Protein AF-A0A7V9SX56-F1 (afdb_monomer_lite)

Foldseek 3Di:
DFPPQCPVVLVVLVVVCVVCVPPDQLFQAPPGLSVLLNQLNRVDPPVRSVVVSVVSVVQRDPPHPDDRYDHD

Structure (mmCIF, N/CA/C/O backbone):
data_AF-A0A7V9SX56-F1
#
_entry.id   AF-A0A7V9SX56-F1
#
loop_
_atom_site.group_PDB
_atom_site.id
_atom_site.type_symbol
_atom_site.label_atom_id
_atom_site.label_alt_id
_atom_site.label_comp_id
_atom_site.label_asym_id
_atom_site.label_entity_id
_atom_site.label_seq_id
_atom_site.pdbx_PDB_ins_code
_atom_site.Cartn_x
_atom_site.Cartn_y
_atom_site.Cartn_z
_atom_site.occupancy
_atom_site.B_iso_or_equiv
_atom_site.auth_seq_id
_atom_site.auth_comp_id
_atom_site.auth_asym_id
_atom_site.auth_atom_id
_atom_site.pdbx_PDB_model_num
ATOM 1 N N . MET A 1 1 ? -17.216 -8.229 2.173 1.00 50.47 1 MET A N 1
ATOM 2 C CA . MET A 1 1 ? -17.400 -8.111 3.636 1.00 50.47 1 MET A CA 1
ATOM 3 C C . MET A 1 1 ? -16.263 -7.258 4.169 1.00 50.47 1 MET A C 1
ATOM 5 O O . MET A 1 1 ? -15.127 -7.704 4.100 1.00 50.47 1 MET A O 1
ATOM 9 N N . LYS A 1 2 ? -16.546 -6.022 4.601 1.00 55.31 2 LYS A N 1
ATOM 10 C CA . LYS A 1 2 ? -15.532 -5.123 5.173 1.00 55.31 2 LYS A CA 1
ATOM 11 C C . LYS A 1 2 ? -15.029 -5.748 6.473 1.00 55.31 2 LYS A C 1
ATOM 13 O O . LYS A 1 2 ? -15.822 -5.930 7.394 1.00 55.31 2 LYS A O 1
ATOM 18 N N . GLN A 1 3 ? -13.754 -6.112 6.542 1.00 58.22 3 GLN A N 1
ATOM 19 C CA . GLN A 1 3 ? -13.155 -6.634 7.771 1.00 58.22 3 GLN A CA 1
ATOM 20 C C . GLN A 1 3 ? -13.187 -5.522 8.838 1.00 58.22 3 GLN A C 1
ATOM 22 O O . GLN A 1 3 ? -12.385 -4.590 8.791 1.00 58.22 3 GLN A O 1
ATOM 27 N N . LEU A 1 4 ? -14.121 -5.597 9.800 1.00 63.25 4 LEU A N 1
ATOM 28 C CA . LEU A 1 4 ? -14.301 -4.601 10.878 1.00 63.25 4 LEU A CA 1
ATOM 29 C C . LEU A 1 4 ? -13.056 -4.427 11.774 1.00 63.25 4 LEU A C 1
ATOM 31 O O . LEU A 1 4 ? -12.969 -3.484 12.552 1.00 63.25 4 LEU A O 1
ATOM 35 N N . ILE A 1 5 ? -12.089 -5.333 11.652 1.00 68.50 5 ILE A N 1
ATOM 36 C CA . ILE A 1 5 ? -10.899 -5.454 12.498 1.00 68.50 5 ILE A CA 1
ATOM 37 C C . ILE A 1 5 ? -9.827 -4.405 12.132 1.00 68.50 5 ILE A C 1
ATOM 39 O O . ILE A 1 5 ? -8.982 -4.059 12.951 1.00 68.50 5 ILE A O 1
ATOM 43 N N . ASN A 1 6 ? -9.876 -3.843 10.918 1.00 80.31 6 ASN A N 1
ATOM 44 C CA . ASN A 1 6 ? -8.848 -2.924 10.408 1.00 80.31 6 ASN A CA 1
ATOM 45 C C . ASN A 1 6 ? -9.258 -1.440 10.476 1.00 80.31 6 ASN A C 1
ATOM 47 O O . ASN A 1 6 ? -8.719 -0.602 9.751 1.00 80.31 6 ASN A O 1
ATOM 51 N N . THR A 1 7 ? -10.212 -1.083 11.334 1.00 84.25 7 THR A N 1
ATOM 52 C CA . THR A 1 7 ? -10.745 0.288 11.440 1.00 84.25 7 THR A CA 1
ATOM 53 C C . THR A 1 7 ? -9.682 1.314 11.823 1.00 84.25 7 THR A C 1
ATOM 55 O O . THR A 1 7 ? -9.633 2.392 11.226 1.00 84.25 7 THR A O 1
ATOM 58 N N . LEU A 1 8 ? -8.794 0.976 12.759 1.00 90.62 8 LEU A N 1
ATOM 59 C CA . LEU A 1 8 ? -7.721 1.858 13.221 1.00 90.62 8 LEU A CA 1
ATOM 60 C C . LEU A 1 8 ? -6.729 2.229 12.098 1.00 90.62 8 LEU A C 1
ATOM 62 O O . LEU A 1 8 ? -6.599 3.423 11.806 1.00 90.62 8 LEU A O 1
ATOM 66 N N . PRO A 1 9 ? -6.078 1.274 11.395 1.00 92.62 9 PRO A N 1
ATOM 67 C CA . PRO A 1 9 ? -5.162 1.614 10.306 1.00 92.62 9 PRO A CA 1
ATOM 68 C C . PRO A 1 9 ? -5.871 2.294 9.126 1.00 92.62 9 PRO A C 1
ATOM 70 O O . PRO A 1 9 ? -5.331 3.240 8.554 1.00 92.62 9 PRO A O 1
ATOM 73 N N . ILE A 1 10 ? -7.102 1.889 8.788 1.00 93.25 10 ILE A N 1
ATOM 74 C CA . ILE A 1 10 ? -7.891 2.541 7.730 1.00 93.25 10 ILE A CA 1
ATOM 75 C C . ILE A 1 10 ? -8.154 4.012 8.069 1.00 93.25 10 ILE A C 1
ATOM 77 O O . ILE A 1 10 ? -8.021 4.883 7.206 1.00 93.25 10 ILE A O 1
ATOM 81 N N . THR A 1 11 ? -8.506 4.309 9.321 1.00 93.00 11 THR A N 1
ATOM 82 C CA . THR A 1 11 ? -8.771 5.682 9.769 1.00 93.00 11 THR A CA 1
ATOM 83 C C . THR A 1 11 ? -7.498 6.524 9.730 1.00 93.00 11 THR A C 1
ATOM 85 O O . THR A 1 11 ? -7.522 7.630 9.188 1.00 93.00 11 THR A O 1
ATOM 88 N N . ALA A 1 12 ? -6.366 5.979 10.185 1.00 93.69 12 ALA A N 1
ATOM 89 C CA . ALA A 1 12 ? -5.068 6.646 10.086 1.00 93.69 12 ALA A CA 1
ATOM 90 C C . ALA A 1 12 ? -4.691 6.975 8.626 1.00 93.69 12 ALA A C 1
ATOM 92 O O . ALA A 1 12 ? -4.280 8.099 8.328 1.00 93.69 12 ALA A O 1
ATOM 93 N N . ILE A 1 13 ? -4.904 6.038 7.692 1.00 94.50 13 ILE A N 1
ATOM 94 C CA . ILE A 1 13 ? -4.645 6.264 6.261 1.00 94.50 13 ILE A CA 1
ATOM 95 C C . ILE A 1 13 ? -5.554 7.361 5.698 1.00 94.50 13 ILE A C 1
ATOM 97 O O . ILE A 1 13 ?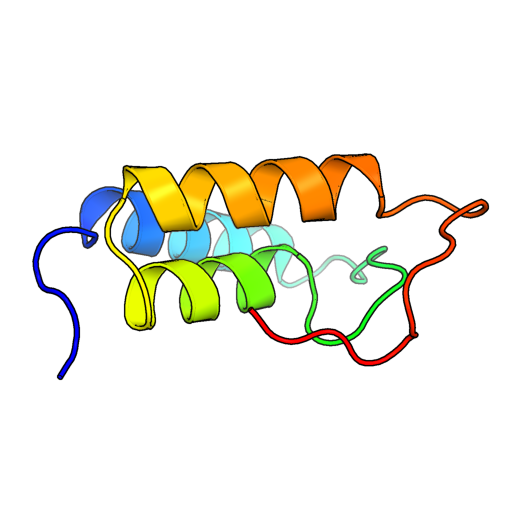 -5.078 8.230 4.968 1.00 94.50 13 ILE A O 1
ATOM 101 N N . LYS A 1 14 ? -6.844 7.373 6.046 1.00 93.38 14 LYS A N 1
ATOM 102 C CA . LYS A 1 14 ? -7.779 8.419 5.595 1.00 93.38 14 LYS A CA 1
ATOM 103 C C . LYS A 1 14 ? -7.393 9.805 6.116 1.00 93.38 14 LYS A C 1
ATOM 105 O O . LYS A 1 14 ? -7.440 10.775 5.358 1.00 93.38 14 LYS A O 1
ATOM 110 N N . ILE A 1 15 ? -6.961 9.905 7.376 1.00 93.88 15 ILE A N 1
ATOM 111 C CA . ILE A 1 15 ? -6.438 11.154 7.950 1.00 93.88 15 ILE A CA 1
ATOM 112 C C . ILE A 1 15 ? -5.201 11.608 7.164 1.00 93.88 15 ILE A C 1
ATOM 114 O O . ILE A 1 15 ? -5.138 12.757 6.725 1.00 93.88 15 ILE A O 1
ATOM 118 N N . TYR A 1 16 ? -4.260 10.699 6.897 1.00 92.12 16 TYR A N 1
ATOM 119 C CA . TYR A 1 16 ? -3.083 10.981 6.071 1.00 92.12 16 TYR A CA 1
ATOM 120 C C . TYR A 1 16 ? -3.446 11.453 4.651 1.00 92.12 16 TYR A C 1
ATOM 122 O O . TYR A 1 16 ? -2.883 12.425 4.147 1.00 92.12 16 TYR A O 1
ATOM 130 N N . GLN A 1 17 ? -4.415 10.814 3.992 1.00 92.00 17 GLN A N 1
ATOM 131 C CA . GLN A 1 17 ? -4.875 11.233 2.664 1.00 92.00 17 GLN A CA 1
ATOM 132 C C . GLN A 1 17 ? -5.461 12.648 2.685 1.00 92.00 17 GLN A C 1
ATOM 134 O O . GLN A 1 17 ? -5.192 13.439 1.780 1.00 92.00 17 GLN A O 1
ATOM 139 N N . LYS A 1 18 ? -6.199 13.008 3.743 1.00 90.56 18 LYS A N 1
ATOM 140 C CA . LYS A 1 18 ? -6.750 14.357 3.917 1.00 90.56 18 LYS A CA 1
ATOM 141 C C . LYS A 1 18 ? -5.647 15.410 4.069 1.00 90.56 18 LYS A C 1
ATOM 143 O O . LYS A 1 18 ? -5.747 16.471 3.455 1.00 90.56 18 LYS A O 1
ATOM 148 N N . THR A 1 19 ? -4.577 15.114 4.813 1.00 89.19 19 THR A N 1
ATOM 149 C CA . THR A 1 19 ? -3.444 16.046 4.992 1.00 89.19 19 THR A CA 1
ATOM 150 C C . THR A 1 19 ? -2.571 16.171 3.741 1.00 89.19 19 THR A C 1
ATOM 152 O O . THR A 1 19 ? -1.996 17.230 3.488 1.00 89.19 19 THR A O 1
ATOM 155 N N . LYS A 1 20 ? -2.486 15.121 2.914 1.00 84.81 20 LYS A N 1
ATOM 156 C CA . LYS A 1 20 ? -1.676 15.101 1.683 1.00 84.81 20 LYS A CA 1
ATOM 157 C C . LYS A 1 20 ? -2.445 15.411 0.399 1.00 84.81 20 LYS A C 1
ATOM 159 O O . LYS A 1 20 ? -1.818 15.457 -0.653 1.00 84.81 20 LYS A O 1
ATOM 164 N N . ARG A 1 21 ? -3.750 15.701 0.464 1.00 76.75 21 ARG A N 1
ATOM 165 C CA . ARG A 1 21 ? -4.631 15.906 -0.706 1.00 76.75 21 ARG A CA 1
ATOM 166 C C . ARG A 1 21 ? -4.114 16.921 -1.739 1.00 76.75 21 ARG A C 1
ATOM 168 O O . ARG A 1 21 ? -4.414 16.783 -2.914 1.00 76.75 21 ARG A O 1
ATOM 175 N N . ARG A 1 22 ? -3.350 17.935 -1.312 1.00 74.00 22 ARG A N 1
ATOM 176 C CA . ARG A 1 22 ? -2.789 18.986 -2.188 1.00 74.00 22 ARG A CA 1
ATOM 177 C C . ARG A 1 22 ? -1.405 18.661 -2.770 1.00 74.00 22 ARG A C 1
ATOM 179 O O . ARG A 1 22 ? -0.832 19.499 -3.453 1.00 74.00 22 ARG A O 1
ATOM 186 N N . LYS A 1 23 ? -0.826 17.493 -2.469 1.00 74.94 23 LYS A N 1
ATOM 187 C CA . LYS A 1 23 ? 0.486 17.076 -2.987 1.00 74.94 23 LYS A CA 1
ATOM 188 C C . LYS A 1 23 ? 0.293 16.030 -4.081 1.00 74.94 23 LYS A C 1
ATOM 190 O O . LYS A 1 23 ? -0.472 15.087 -3.892 1.00 74.94 23 LYS A O 1
ATOM 195 N N . HIS A 1 24 ? 1.019 16.168 -5.190 1.00 73.38 24 HIS A N 1
ATOM 196 C CA . HIS A 1 24 ? 1.061 15.126 -6.214 1.00 73.38 24 HIS A CA 1
ATOM 197 C C . HIS A 1 24 ? 1.526 13.801 -5.602 1.00 73.38 24 HIS A C 1
ATOM 199 O O . HIS A 1 24 ? 2.495 13.755 -4.835 1.00 73.38 24 HIS A O 1
ATOM 205 N N . SER A 1 25 ? 0.812 12.721 -5.926 1.00 76.94 25 SER A N 1
ATOM 206 C CA . SER A 1 25 ? 1.237 11.375 -5.556 1.00 76.94 25 SER A CA 1
ATOM 207 C C . SER A 1 25 ? 2.532 11.055 -6.296 1.00 76.94 25 SER A C 1
ATOM 209 O O . SER A 1 25 ? 2.579 11.130 -7.517 1.00 76.94 25 SER A O 1
ATOM 211 N N . LYS A 1 26 ? 3.580 10.702 -5.549 1.00 84.94 26 LYS A N 1
ATOM 212 C CA . LYS A 1 26 ? 4.868 10.247 -6.098 1.00 84.94 26 LYS A CA 1
ATOM 213 C C . LYS A 1 26 ? 4.931 8.724 -6.246 1.00 84.94 26 LYS A C 1
ATOM 215 O O . LYS A 1 26 ? 6.013 8.162 -6.368 1.00 84.94 26 LYS A O 1
ATOM 220 N N . CYS A 1 27 ? 3.795 8.039 -6.122 1.00 90.88 27 CYS A N 1
ATOM 221 C CA . CYS A 1 27 ? 3.772 6.588 -6.221 1.00 90.88 27 CYS A CA 1
ATOM 222 C C . CYS A 1 27 ? 4.037 6.180 -7.668 1.00 90.88 27 CYS A C 1
ATOM 224 O O . CYS A 1 27 ? 3.343 6.641 -8.567 1.00 90.88 27 CYS A O 1
ATOM 226 N N . LEU A 1 28 ? 5.013 5.294 -7.866 1.00 92.25 28 LEU A N 1
ATOM 227 C CA . LEU A 1 28 ? 5.355 4.772 -9.188 1.00 92.25 28 LEU A CA 1
ATOM 228 C C . LEU A 1 28 ? 4.217 3.934 -9.789 1.00 92.25 28 LEU A C 1
ATOM 230 O O . LEU A 1 28 ? 4.099 3.817 -11.002 1.00 92.25 28 LEU A O 1
ATOM 234 N N . HIS A 1 29 ? 3.372 3.363 -8.936 1.00 93.88 29 HIS A N 1
ATOM 235 C CA . HIS A 1 29 ? 2.382 2.379 -9.336 1.00 93.88 29 HIS A CA 1
ATOM 236 C C . HIS A 1 29 ? 0.967 2.805 -8.980 1.00 93.88 29 HIS A C 1
ATOM 238 O O . HIS A 1 29 ? 0.738 3.564 -8.032 1.00 93.88 29 HIS A O 1
ATOM 244 N N . TYR A 1 30 ? 0.030 2.261 -9.744 1.00 93.56 30 TYR A N 1
ATOM 245 C CA . TYR A 1 30 ? -1.395 2.415 -9.590 1.00 93.56 30 TYR A CA 1
ATOM 246 C C . TYR A 1 30 ? -2.018 1.166 -8.934 1.00 93.56 30 TYR A C 1
ATOM 248 O O . TYR A 1 30 ? -1.729 0.045 -9.354 1.00 93.56 30 TYR A O 1
ATOM 256 N N . PRO A 1 31 ? -2.903 1.329 -7.936 1.00 94.56 31 PRO A N 1
ATOM 257 C CA . PRO A 1 31 ? -3.238 2.582 -7.265 1.00 94.56 31 PRO A CA 1
ATOM 258 C C . PRO A 1 31 ? -2.087 3.069 -6.365 1.00 94.56 31 PRO A C 1
ATOM 260 O O . PRO A 1 31 ? -1.161 2.323 -6.053 1.00 94.56 31 PRO A O 1
ATOM 263 N N . SER A 1 32 ? -2.162 4.323 -5.902 1.00 94.31 32 SER A N 1
ATOM 264 C CA . SER A 1 32 ? -1.155 4.894 -4.992 1.00 94.31 32 SER A CA 1
ATOM 265 C C . SER A 1 32 ? -0.963 4.043 -3.726 1.00 94.31 32 SER A C 1
ATOM 267 O O . SER A 1 32 ? -1.891 3.368 -3.286 1.00 94.31 32 SER A O 1
ATOM 269 N N 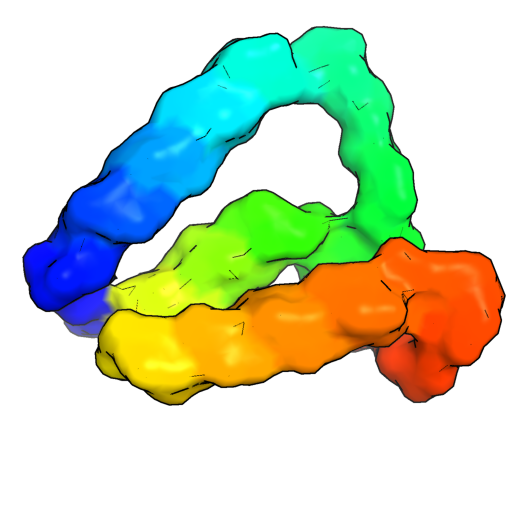. CYS A 1 33 ? 0.203 4.120 -3.073 1.00 93.62 33 CYS A N 1
ATOM 270 C CA . CYS A 1 33 ? 0.515 3.308 -1.885 1.00 93.62 33 CYS A CA 1
ATOM 271 C C . CYS A 1 33 ? -0.534 3.431 -0.761 1.00 93.62 33 CYS A C 1
ATOM 273 O O . CYS A 1 33 ? -0.830 2.446 -0.088 1.00 93.62 33 CYS A O 1
ATOM 275 N N . SER A 1 34 ? -1.127 4.615 -0.563 1.00 94.19 34 SER A N 1
ATOM 276 C CA . SER A 1 34 ? -2.185 4.810 0.439 1.00 94.19 34 SER A CA 1
ATOM 277 C C . SER A 1 34 ? -3.511 4.162 0.024 1.00 94.19 34 SER A C 1
ATOM 279 O O . SER A 1 34 ? -4.171 3.552 0.859 1.00 94.19 34 SER A O 1
ATOM 281 N N . ASN A 1 35 ? -3.876 4.213 -1.260 1.00 95.00 35 ASN A N 1
ATOM 282 C CA . ASN A 1 35 ? -5.050 3.508 -1.783 1.00 95.00 35 ASN A CA 1
ATOM 283 C C . ASN A 1 35 ? -4.846 1.986 -1.801 1.00 95.00 35 ASN A C 1
ATOM 285 O O . ASN A 1 35 ? -5.748 1.248 -1.414 1.00 95.00 35 ASN A O 1
ATOM 289 N N . TYR A 1 36 ? -3.652 1.515 -2.171 1.00 95.69 36 TYR A N 1
ATOM 290 C CA . TYR A 1 36 ? -3.257 0.112 -2.051 1.00 95.69 36 TYR A CA 1
ATOM 291 C C . TYR A 1 36 ? -3.422 -0.373 -0.610 1.00 95.69 36 TYR A C 1
ATOM 293 O O . TYR A 1 36 ? -3.982 -1.438 -0.377 1.00 95.69 36 TYR A O 1
ATOM 301 N N . ALA A 1 37 ? -2.990 0.426 0.370 1.00 95.44 37 ALA A N 1
ATOM 302 C CA . ALA A 1 37 ? -3.145 0.089 1.777 1.00 95.44 37 ALA A CA 1
ATOM 303 C C . ALA A 1 37 ? -4.613 -0.017 2.211 1.00 95.44 37 ALA A C 1
ATOM 305 O O . ALA A 1 37 ? -4.962 -0.977 2.895 1.00 95.44 37 ALA A O 1
ATOM 306 N N . LEU A 1 38 ? -5.485 0.897 1.770 1.00 95.44 38 LEU A N 1
ATOM 307 C CA . LEU A 1 38 ? -6.926 0.793 2.031 1.00 95.44 38 LEU A CA 1
ATOM 308 C C . LEU A 1 38 ? -7.517 -0.501 1.456 1.00 95.44 38 LEU A C 1
ATOM 310 O O . LEU A 1 38 ? -8.220 -1.212 2.167 1.00 95.44 38 LEU A O 1
ATOM 314 N N . LEU A 1 39 ? -7.189 -0.833 0.205 1.00 95.12 39 LEU A N 1
ATOM 315 C CA . LEU A 1 39 ? -7.655 -2.060 -0.449 1.00 95.12 39 LEU A CA 1
ATOM 316 C C . LEU A 1 39 ? -7.098 -3.323 0.229 1.00 95.12 39 LEU A C 1
ATOM 318 O O . LEU A 1 39 ? -7.809 -4.312 0.386 1.00 95.12 39 LEU A O 1
ATOM 322 N N . ALA A 1 40 ? -5.842 -3.291 0.678 1.00 95.62 40 ALA A N 1
ATOM 323 C CA . ALA A 1 40 ? -5.216 -4.408 1.375 1.00 95.62 40 ALA A CA 1
ATOM 324 C C . ALA A 1 40 ? -5.871 -4.665 2.738 1.00 95.62 40 ALA A C 1
ATOM 326 O O . ALA A 1 40 ? -6.126 -5.820 3.075 1.00 95.62 40 ALA A O 1
ATOM 327 N N . TYR A 1 41 ? -6.169 -3.608 3.500 1.00 95.06 41 TYR A N 1
ATOM 328 C CA . TYR A 1 41 ? -6.893 -3.719 4.767 1.00 95.06 41 TYR A CA 1
ATOM 329 C C . TYR A 1 41 ? -8.384 -4.041 4.586 1.00 95.06 41 TYR A C 1
ATOM 331 O O . TYR A 1 41 ? -8.994 -4.569 5.508 1.00 95.06 41 TYR A O 1
ATOM 339 N N . ASP A 1 42 ? -8.985 -3.776 3.427 1.00 92.25 42 ASP A N 1
ATOM 340 C CA . ASP A 1 42 ? -10.349 -4.241 3.144 1.00 92.25 42 ASP A CA 1
ATOM 341 C C . ASP A 1 42 ? -10.381 -5.750 2.830 1.00 92.25 42 ASP A C 1
ATOM 343 O O . ASP A 1 42 ? -11.275 -6.470 3.272 1.00 92.25 42 ASP A O 1
ATOM 347 N N . LYS A 1 43 ? -9.360 -6.246 2.116 1.00 91.62 43 LYS A N 1
ATOM 348 C CA . LYS A 1 43 ? -9.292 -7.627 1.609 1.00 91.62 43 LYS A CA 1
ATOM 349 C C . LYS A 1 43 ? -8.662 -8.636 2.574 1.00 91.62 43 LYS A C 1
ATOM 351 O O . LYS A 1 43 ? -9.005 -9.817 2.529 1.00 91.62 43 LYS A O 1
ATOM 356 N N . TYR A 1 44 ? -7.717 -8.218 3.416 1.00 92.44 44 TYR A N 1
ATOM 357 C CA . TYR A 1 44 ? -6.928 -9.115 4.268 1.00 92.44 44 TYR A CA 1
ATOM 358 C C . TYR A 1 44 ? -6.997 -8.737 5.752 1.00 92.44 44 TYR A C 1
ATOM 360 O O . TYR A 1 44 ? -7.320 -7.610 6.114 1.00 92.44 44 TYR A O 1
ATOM 368 N N . ASN A 1 45 ? -6.634 -9.676 6.630 1.00 91.50 45 ASN A N 1
ATOM 369 C CA . ASN A 1 45 ? -6.409 -9.378 8.047 1.00 91.50 45 ASN A CA 1
ATOM 370 C C . ASN A 1 45 ? -5.205 -8.435 8.243 1.00 91.50 45 ASN A C 1
ATOM 372 O O . ASN A 1 45 ? -4.368 -8.290 7.346 1.00 91.50 45 ASN A O 1
ATOM 376 N N . ILE A 1 46 ? -5.109 -7.815 9.425 1.00 91.75 46 ILE A N 1
ATOM 377 C CA . ILE A 1 46 ? -4.118 -6.770 9.712 1.00 91.75 46 ILE A CA 1
ATOM 378 C C . ILE A 1 46 ? -2.684 -7.211 9.383 1.00 91.75 46 ILE A C 1
ATOM 380 O O . ILE A 1 46 ? -1.981 -6.516 8.661 1.00 91.75 46 ILE A O 1
ATOM 384 N N . PHE A 1 47 ? -2.269 -8.412 9.795 1.00 93.12 47 PHE A N 1
ATOM 385 C CA . PHE A 1 47 ? -0.904 -8.901 9.578 1.00 93.12 47 PHE A CA 1
ATOM 386 C C . PHE A 1 47 ? -0.574 -9.113 8.094 1.00 93.12 47 PHE A C 1
ATOM 388 O O . PHE A 1 47 ? 0.478 -8.680 7.611 1.00 93.12 47 PHE A O 1
ATOM 395 N N . LYS A 1 48 ? -1.472 -9.757 7.335 1.00 94.62 48 LYS A N 1
ATOM 396 C CA . LYS A 1 48 ? -1.258 -10.015 5.904 1.00 94.62 48 LYS A CA 1
ATOM 397 C C . LYS A 1 48 ? -1.324 -8.725 5.090 1.00 94.62 48 LYS A C 1
ATOM 399 O O . LYS A 1 48 ? -0.518 -8.566 4.168 1.00 94.62 48 LYS A O 1
ATOM 404 N N . ALA A 1 49 ? -2.233 -7.816 5.444 1.00 95.06 49 ALA A N 1
ATOM 405 C CA . ALA A 1 49 ? -2.329 -6.491 4.847 1.00 95.06 49 ALA A CA 1
ATOM 406 C C . ALA A 1 49 ? -1.035 -5.697 5.074 1.00 95.06 49 ALA A C 1
ATOM 408 O O . ALA A 1 49 ? -0.395 -5.301 4.100 1.00 95.06 49 ALA A O 1
ATOM 409 N N . THR A 1 50 ? -0.581 -5.566 6.326 1.00 95.19 50 THR A N 1
ATOM 410 C CA . THR A 1 50 ? 0.652 -4.845 6.677 1.00 95.19 50 THR A CA 1
ATOM 411 C C . THR A 1 50 ? 1.860 -5.389 5.924 1.00 95.19 50 THR A C 1
ATOM 413 O O . THR A 1 50 ? 2.608 -4.615 5.330 1.00 95.19 50 THR A O 1
ATOM 416 N N . ARG A 1 51 ? 2.027 -6.718 5.849 1.00 97.06 51 ARG A N 1
ATOM 417 C CA . ARG A 1 51 ? 3.138 -7.328 5.101 1.00 97.06 51 ARG A CA 1
ATOM 418 C C . ARG A 1 51 ? 3.107 -6.973 3.610 1.00 97.06 51 ARG A C 1
ATOM 420 O O . ARG A 1 51 ? 4.152 -6.688 3.030 1.00 97.06 51 ARG A O 1
ATOM 427 N N . LYS A 1 52 ? 1.930 -7.001 2.973 1.00 96.06 52 LYS A N 1
ATOM 428 C CA . LYS A 1 52 ? 1.775 -6.634 1.553 1.00 96.06 52 LYS A CA 1
ATOM 429 C C . LYS A 1 52 ? 2.081 -5.156 1.316 1.00 96.06 52 LYS A C 1
ATOM 431 O O . LYS A 1 52 ? 2.824 -4.840 0.391 1.00 96.06 52 LYS A O 1
ATOM 436 N N . ILE A 1 53 ? 1.559 -4.279 2.172 1.00 96.31 53 ILE A N 1
ATOM 437 C CA . ILE A 1 53 ? 1.785 -2.829 2.114 1.00 96.31 53 ILE A CA 1
ATOM 438 C C . ILE A 1 53 ? 3.267 -2.506 2.295 1.00 96.31 53 ILE A C 1
ATOM 440 O O . ILE A 1 53 ? 3.820 -1.728 1.525 1.00 96.31 53 ILE A O 1
ATOM 444 N N . TYR A 1 54 ? 3.925 -3.130 3.272 1.00 96.56 54 TYR A N 1
ATOM 445 C CA . TYR A 1 54 ? 5.341 -2.904 3.541 1.00 96.56 54 TYR A CA 1
ATOM 446 C C . TYR A 1 54 ? 6.213 -3.287 2.342 1.00 96.56 54 TYR A C 1
ATOM 448 O O . TYR A 1 54 ? 6.981 -2.460 1.855 1.00 96.56 54 TYR A O 1
ATOM 456 N N . LYS A 1 55 ? 6.012 -4.491 1.785 1.00 95.06 55 LYS A N 1
ATOM 457 C CA . LYS A 1 55 ? 6.701 -4.910 0.555 1.00 95.06 55 LYS A CA 1
ATOM 458 C C . LYS A 1 55 ? 6.438 -3.936 -0.596 1.00 95.06 55 LYS A C 1
ATOM 460 O O . LYS A 1 55 ? 7.352 -3.569 -1.320 1.00 95.06 55 LYS A O 1
ATOM 465 N N . ARG A 1 56 ? 5.186 -3.487 -0.755 1.00 94.69 56 ARG A N 1
ATOM 466 C CA . ARG A 1 56 ? 4.806 -2.517 -1.793 1.00 94.69 56 ARG A CA 1
ATOM 467 C C . ARG A 1 56 ? 5.547 -1.192 -1.650 1.00 94.69 56 ARG A C 1
ATOM 469 O O . ARG A 1 56 ? 5.919 -0.609 -2.664 1.00 94.69 56 ARG A O 1
ATOM 476 N N . TYR A 1 57 ? 5.711 -0.724 -0.416 1.00 93.69 57 TYR A N 1
ATOM 477 C CA . TYR A 1 57 ? 6.379 0.530 -0.095 1.00 93.69 57 TYR A CA 1
ATOM 478 C C . TYR A 1 57 ? 7.880 0.459 -0.380 1.00 93.69 57 TYR A C 1
ATOM 480 O O . TYR A 1 57 ? 8.412 1.373 -1.001 1.00 93.69 57 TYR A O 1
ATOM 488 N N . GLN A 1 58 ? 8.537 -0.644 -0.004 1.00 93.06 58 GLN A N 1
ATOM 489 C CA . GLN A 1 58 ? 9.945 -0.893 -0.340 1.00 93.06 58 GLN A CA 1
ATOM 490 C C . GLN A 1 58 ? 10.170 -0.916 -1.857 1.00 93.06 58 GLN A C 1
ATOM 492 O O . GLN A 1 58 ? 11.098 -0.284 -2.356 1.00 93.06 58 GLN A O 1
ATOM 497 N N . ASP A 1 59 ? 9.268 -1.568 -2.594 1.00 93.31 59 ASP A N 1
ATOM 498 C CA . ASP A 1 59 ? 9.342 -1.658 -4.053 1.00 93.31 59 ASP A CA 1
ATOM 499 C C . ASP A 1 59 ? 8.908 -0.369 -4.771 1.00 93.31 59 ASP A C 1
ATOM 501 O O . ASP A 1 59 ? 9.060 -0.278 -5.983 1.00 93.31 59 ASP A O 1
ATOM 505 N N . CYS A 1 60 ? 8.344 0.633 -4.088 1.00 91.94 60 CYS A N 1
ATOM 506 C CA . CYS A 1 60 ? 7.871 1.868 -4.722 1.00 91.94 60 CYS A CA 1
ATOM 507 C C . CYS A 1 60 ? 9.018 2.876 -4.907 1.00 91.94 60 CYS A C 1
ATOM 509 O O . CYS A 1 60 ? 9.037 3.944 -4.293 1.00 91.94 60 CYS A O 1
ATOM 511 N N . ASN A 1 61 ? 9.970 2.538 -5.770 1.00 91.56 61 ASN A N 1
ATOM 512 C CA . ASN A 1 61 ? 11.129 3.356 -6.122 1.00 91.56 61 ASN A CA 1
ATOM 513 C C . ASN A 1 61 ? 11.445 3.210 -7.632 1.00 91.56 61 ASN A C 1
ATOM 515 O O . ASN A 1 61 ? 10.905 2.298 -8.255 1.00 91.56 61 ASN A O 1
ATOM 519 N N . PRO A 1 62 ? 12.285 4.071 -8.243 1.00 91.50 62 PRO A N 1
ATOM 520 C CA . PRO A 1 62 ? 12.559 4.046 -9.689 1.00 91.50 62 PRO A CA 1
ATOM 521 C C . PRO A 1 62 ? 13.072 2.709 -10.248 1.00 91.50 62 PRO A C 1
ATOM 523 O O . PRO A 1 62 ? 12.924 2.465 -11.439 1.00 91.50 62 PRO A O 1
ATOM 526 N N . PHE A 1 63 ? 13.636 1.843 -9.403 1.00 92.75 63 PHE A N 1
ATOM 527 C CA . PHE A 1 63 ? 14.166 0.528 -9.774 1.00 92.75 63 PHE A CA 1
ATOM 528 C C . PHE A 1 63 ? 13.178 -0.609 -9.477 1.00 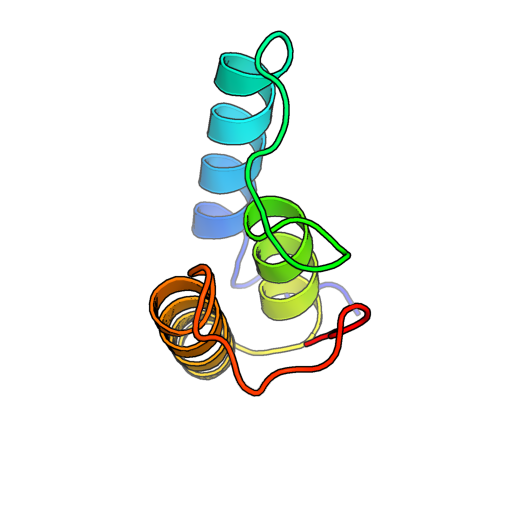92.75 63 PHE A C 1
ATOM 530 O O . PHE A 1 63 ? 13.574 -1.756 -9.269 1.00 92.75 63 PHE A O 1
ATOM 537 N N . SER A 1 64 ? 11.881 -0.303 -9.395 1.00 92.25 64 SER A N 1
ATOM 538 C CA . SER A 1 64 ? 10.868 -1.318 -9.139 1.00 92.25 64 SER A CA 1
ATOM 539 C C . SER A 1 64 ? 10.741 -2.303 -10.293 1.00 92.25 64 SER A C 1
ATOM 541 O O . SER A 1 64 ? 10.514 -1.909 -11.432 1.00 92.25 64 SER A O 1
ATOM 543 N N . ASN A 1 65 ? 10.739 -3.592 -9.962 1.00 92.31 65 ASN A N 1
ATOM 544 C CA . ASN A 1 65 ? 10.410 -4.666 -10.902 1.00 92.31 65 ASN A CA 1
ATOM 545 C C . ASN A 1 65 ? 8.905 -4.989 -10.932 1.00 92.31 65 ASN A C 1
ATOM 547 O O . ASN A 1 65 ? 8.485 -5.966 -11.551 1.00 92.31 65 ASN A O 1
ATOM 551 N N . ARG A 1 66 ? 8.074 -4.218 -10.219 1.00 92.19 66 ARG A N 1
ATOM 552 C CA . ARG A 1 66 ? 6.623 -4.434 -10.194 1.00 92.19 66 ARG A CA 1
ATOM 553 C C . ARG A 1 66 ? 5.934 -3.763 -11.383 1.00 92.19 66 ARG A C 1
ATOM 555 O O . ARG A 1 66 ? 6.354 -2.682 -11.792 1.00 92.19 66 ARG A O 1
ATOM 562 N N . PRO A 1 67 ? 4.815 -4.325 -11.873 1.00 93.69 67 PRO A N 1
ATOM 563 C CA . PRO A 1 67 ? 4.023 -3.691 -12.920 1.00 93.69 67 PRO A CA 1
ATOM 564 C C . PRO A 1 67 ? 3.484 -2.327 -12.472 1.00 93.69 67 PRO A C 1
ATOM 566 O O . PRO A 1 67 ? 3.321 -2.061 -11.275 1.00 93.69 67 PRO A O 1
ATOM 569 N N . TYR A 1 68 ? 3.171 -1.461 -13.441 1.00 92.81 68 TYR A N 1
ATOM 570 C CA . TYR A 1 68 ? 2.535 -0.172 -13.160 1.00 92.81 68 TYR A CA 1
ATOM 571 C C . TYR A 1 68 ? 1.197 -0.358 -12.433 1.00 92.81 68 TYR A C 1
ATOM 573 O O . TYR A 1 68 ? 0.951 0.326 -11.448 1.00 92.81 68 TYR A O 1
ATOM 581 N N . ILE A 1 69 ? 0.367 -1.315 -12.859 1.00 95.69 69 ILE A N 1
ATOM 582 C CA . ILE A 1 69 ? -0.888 -1.670 -12.185 1.00 95.69 69 ILE A CA 1
ATOM 583 C C .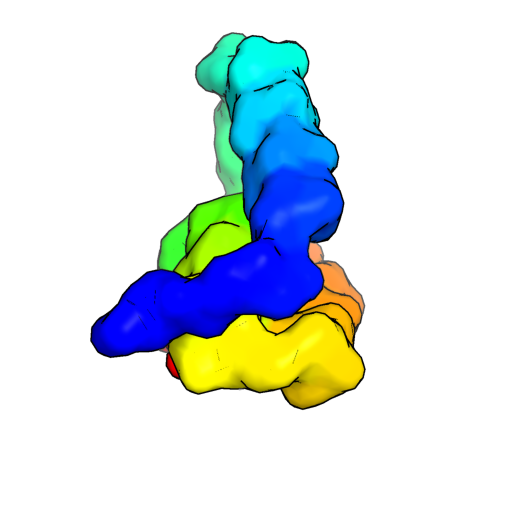 ILE A 1 69 ? -0.619 -2.840 -11.230 1.00 95.69 69 ILE A C 1
ATO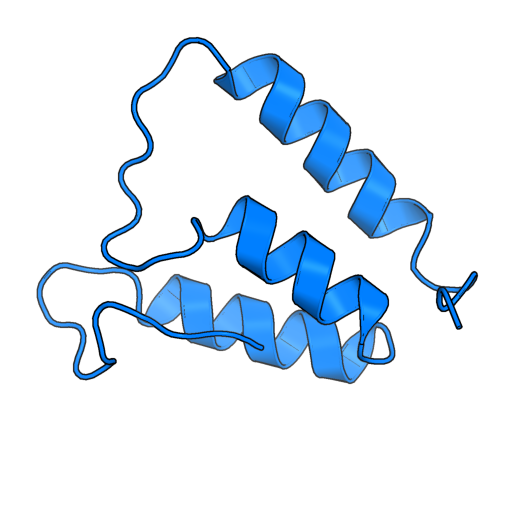M 585 O O . ILE A 1 69 ? -0.301 -3.937 -11.678 1.00 95.69 69 ILE A O 1
ATOM 589 N N . ASP A 1 70 ? -0.754 -2.618 -9.922 1.00 94.12 70 ASP A N 1
ATOM 590 C CA . ASP A 1 70 ? -0.508 -3.631 -8.884 1.00 94.12 70 ASP A CA 1
ATOM 591 C C . ASP A 1 70 ? -1.521 -3.495 -7.742 1.00 94.12 70 ASP A C 1
ATOM 593 O O . ASP A 1 70 ? -1.393 -2.625 -6.875 1.00 94.12 70 ASP A O 1
ATOM 597 N N . TYR A 1 71 ? -2.525 -4.369 -7.727 1.00 94.75 71 TYR A N 1
ATOM 598 C CA . TYR A 1 71 ? -3.553 -4.421 -6.689 1.00 94.75 71 TYR A CA 1
ATOM 599 C C . TYR A 1 71 ? -3.233 -5.476 -5.611 1.00 94.75 71 TYR A C 1
ATOM 601 O O . TYR A 1 71 ? -2.605 -6.494 -5.902 1.00 94.75 71 TYR A O 1
ATOM 609 N N . PRO A 1 72 ? -3.655 -5.262 -4.350 1.00 91.38 72 PRO A N 1
ATOM 610 C CA . PRO A 1 72 ? -3.327 -6.148 -3.232 1.00 91.38 72 PRO A CA 1
ATOM 611 C C . PRO A 1 72 ? -3.971 -7.540 -3.269 1.00 91.38 72 PRO A C 1
ATOM 613 O O . PRO A 1 72 ? -5.151 -7.724 -3.645 1.00 91.38 72 PRO A O 1
#

Radius of gyration: 12.18 Å; chains: 1; bounding box: 32×29×26 Å

Sequence (72 aa):
MKQLINTLPITAIKIYQKTKRRKHSKCLHYPSCSNY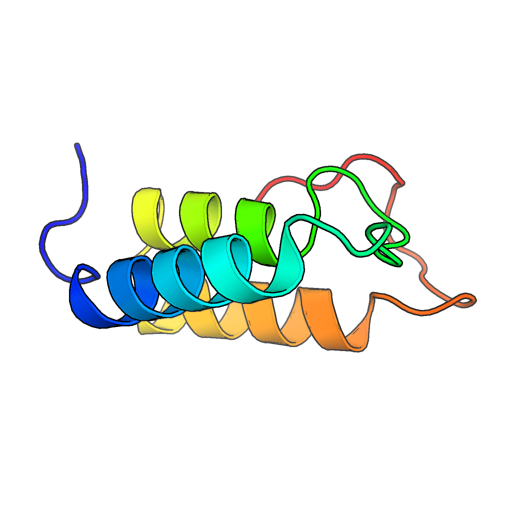ALLAYDKYNIFKATRKIYKRYQDCNPFSNRPYIDYP

pLDDT: mean 89.3, std 9.92, range [50.47, 97.06]

Secondary structure (DSSP, 8-state):
---GGGHHHHHHHHHHHHHHTTS----SSBSPHHHHHHHHHHHS-HHHHHHHHHHHHHT-STT--S-SB---